Protein AF-A0A415ZQ39-F1 (afdb_monomer)

Solvent-accessible surface area (backbone atoms only — not comparable to full-atom values): 5178 Å² total; per-residue (Å²): 135,82,52,50,43,48,55,43,14,46,56,51,48,50,42,21,63,78,48,81,71,43,74,64,73,85,52,45,67,57,51,31,52,77,35,43,32,36,69,34,91,94,52,52,72,65,58,58,61,44,23,56,61,65,27,47,72,88,41,67,102,41,68,69,64,35,29,52,34,24,17,59,43,36,55,78,43,34,39,74,61,48,66,67,67,56,50,54,61,74,76,106

Foldseek 3Di:
DDALLLQLLVVQLVCCVVVVRDDDLVCVVVSCVVSQKDFDPPADSVLLSCLQVQLPVPFPPDSVSSSVSSSVSCVVTMDRNDPVVRVVVVVD

Structure (mmCIF, N/CA/C/O backbone):
data_AF-A0A415ZQ39-F1
#
_entry.id   AF-A0A415ZQ39-F1
#
loop_
_atom_site.group_PDB
_atom_site.id
_atom_site.type_symbol
_atom_site.label_atom_id
_atom_site.label_alt_id
_atom_site.label_comp_id
_atom_site.label_asym_id
_atom_site.label_entity_id
_atom_site.label_seq_id
_atom_site.pdbx_PDB_ins_code
_atom_site.Cartn_x
_atom_site.Cartn_y
_atom_site.Cartn_z
_atom_site.occupancy
_atom_site.B_iso_or_equiv
_atom_site.auth_seq_id
_atom_site.auth_comp_id
_atom_site.auth_asym_id
_atom_site.auth_atom_id
_atom_site.pdbx_PDB_model_num
ATOM 1 N N . MET A 1 1 ? -11.340 11.314 -12.382 1.00 62.25 1 MET A N 1
ATOM 2 C CA . MET A 1 1 ? -10.973 11.616 -10.983 1.00 62.25 1 MET A CA 1
ATOM 3 C C . MET A 1 1 ? -10.442 10.338 -10.358 1.00 62.25 1 MET A C 1
ATOM 5 O O . MET A 1 1 ? -11.049 9.307 -10.615 1.00 62.25 1 MET A O 1
ATOM 9 N N . ARG A 1 2 ? -9.312 10.379 -9.643 1.00 78.69 2 ARG A N 1
ATOM 10 C CA . ARG A 1 2 ? -8.660 9.170 -9.110 1.00 78.69 2 ARG A CA 1
ATOM 11 C C . ARG A 1 2 ? -9.227 8.765 -7.749 1.00 78.69 2 ARG A C 1
ATOM 13 O O . ARG A 1 2 ? -9.471 9.631 -6.911 1.00 78.69 2 ARG A O 1
ATOM 20 N N . LEU A 1 3 ? -9.415 7.467 -7.540 1.00 88.94 3 LEU A N 1
ATOM 21 C CA . LEU A 1 3 ? -9.788 6.856 -6.268 1.00 88.94 3 LEU A CA 1
ATOM 22 C C . LEU A 1 3 ? -8.670 7.052 -5.224 1.00 88.94 3 LEU A C 1
ATOM 24 O O . LEU A 1 3 ? -7.490 7.074 -5.583 1.00 88.94 3 LEU A O 1
ATOM 28 N N . PRO A 1 4 ? -9.002 7.120 -3.922 1.00 92.19 4 PRO A N 1
ATOM 29 C CA . PRO A 1 4 ? -8.031 7.114 -2.822 1.00 92.19 4 PRO A CA 1
ATOM 30 C C . PRO A 1 4 ? -6.902 6.080 -2.962 1.00 92.19 4 PRO A C 1
ATOM 32 O O . PRO A 1 4 ? -5.736 6.388 -2.720 1.00 92.19 4 PRO A O 1
ATOM 35 N N . GLN A 1 5 ? -7.238 4.863 -3.397 1.00 94.12 5 GLN A N 1
ATOM 36 C CA . GLN A 1 5 ? -6.297 3.765 -3.619 1.00 94.12 5 GLN A CA 1
ATOM 37 C C . GLN A 1 5 ? -5.341 4.037 -4.788 1.00 94.12 5 GLN A C 1
ATOM 39 O O . GLN A 1 5 ? -4.175 3.669 -4.700 1.00 94.12 5 GLN A O 1
ATOM 44 N N . GLU A 1 6 ? -5.802 4.700 -5.851 1.00 94.19 6 GLU A N 1
ATOM 45 C CA . GLU A 1 6 ? -4.967 5.070 -7.002 1.00 94.19 6 GLU A CA 1
ATOM 46 C C . GLU A 1 6 ? -3.978 6.178 -6.623 1.00 94.19 6 GLU A C 1
ATOM 48 O O . GLU A 1 6 ? -2.804 6.098 -6.969 1.00 94.19 6 GLU A O 1
ATOM 53 N N . ILE A 1 7 ? -4.418 7.171 -5.839 1.00 94.56 7 ILE A N 1
ATOM 54 C CA . ILE A 1 7 ? -3.539 8.231 -5.314 1.00 94.56 7 ILE A CA 1
ATOM 55 C C . ILE A 1 7 ? -2.463 7.620 -4.408 1.00 94.56 7 ILE A C 1
ATOM 57 O O . ILE A 1 7 ? -1.274 7.902 -4.548 1.00 94.56 7 ILE A O 1
ATOM 61 N N . PHE A 1 8 ? -2.869 6.727 -3.506 1.00 96.25 8 PHE A N 1
ATOM 62 C CA . PHE A 1 8 ? -1.940 6.028 -2.626 1.00 96.25 8 PHE A CA 1
ATOM 63 C C . PHE A 1 8 ? -0.966 5.127 -3.395 1.00 96.25 8 PHE A C 1
ATOM 65 O O . PHE A 1 8 ? 0.208 5.036 -3.032 1.00 96.25 8 PHE A O 1
ATOM 72 N N . ALA A 1 9 ? -1.428 4.486 -4.469 1.00 96.56 9 ALA A N 1
ATOM 73 C CA . ALA A 1 9 ? -0.587 3.661 -5.321 1.00 96.56 9 ALA A CA 1
ATOM 74 C C . ALA A 1 9 ? 0.512 4.470 -6.013 1.00 96.56 9 ALA A C 1
ATOM 76 O O . ALA A 1 9 ? 1.656 4.021 -6.060 1.00 96.56 9 ALA A O 1
ATOM 77 N N . GLU A 1 10 ? 0.196 5.675 -6.485 1.00 95.56 10 GLU A N 1
ATOM 78 C CA . GLU A 1 10 ? 1.188 6.590 -7.050 1.00 95.56 10 GLU A CA 1
ATOM 79 C C . GLU A 1 10 ? 2.216 7.035 -6.013 1.00 95.56 10 GLU A C 1
ATOM 81 O O . GLU A 1 10 ? 3.414 7.002 -6.293 1.00 95.56 10 GLU A O 1
ATOM 86 N N . GLU A 1 11 ? 1.780 7.388 -4.800 1.00 95.25 11 GLU A N 1
ATOM 87 C CA . GLU A 1 11 ? 2.702 7.759 -3.721 1.00 95.25 11 GLU A CA 1
ATOM 88 C C . GLU A 1 11 ? 3.635 6.606 -3.327 1.00 95.25 11 GLU A C 1
ATOM 90 O O . GLU A 1 11 ? 4.822 6.834 -3.071 1.00 95.25 11 GLU A O 1
ATOM 95 N N . LEU A 1 12 ? 3.113 5.375 -3.260 1.00 95.25 12 LEU A N 1
ATOM 96 C CA . LEU A 1 12 ? 3.903 4.183 -2.955 1.00 95.25 12 LEU A CA 1
ATOM 97 C C . LEU A 1 12 ? 4.878 3.841 -4.082 1.00 95.25 12 LEU A C 1
ATOM 99 O O . LEU A 1 12 ? 6.041 3.540 -3.806 1.00 95.25 12 LEU A O 1
ATOM 103 N N . TRP A 1 13 ? 4.420 3.892 -5.335 1.00 95.81 13 TRP A N 1
ATOM 104 C CA . TRP A 1 13 ? 5.257 3.637 -6.504 1.00 95.81 13 TRP A CA 1
ATOM 105 C C . TRP A 1 13 ? 6.393 4.656 -6.595 1.00 95.81 13 TRP A C 1
ATOM 107 O O . TRP A 1 13 ? 7.548 4.265 -6.743 1.00 95.81 13 TRP A O 1
ATOM 117 N N . ALA A 1 14 ? 6.088 5.947 -6.431 1.00 94.38 14 ALA A N 1
ATOM 118 C CA . ALA A 1 14 ? 7.083 7.011 -6.462 1.00 94.38 14 ALA A CA 1
ATOM 119 C C . ALA A 1 14 ? 8.116 6.848 -5.341 1.00 94.38 14 ALA A C 1
ATOM 121 O O . ALA A 1 14 ? 9.315 6.919 -5.597 1.00 94.38 14 ALA A O 1
ATOM 122 N N . GLU A 1 15 ? 7.681 6.580 -4.105 1.00 94.00 15 GLU A N 1
ATOM 123 C CA . GLU A 1 15 ? 8.604 6.349 -2.991 1.00 94.00 15 GLU A CA 1
ATOM 124 C C . GLU A 1 15 ? 9.523 5.155 -3.259 1.00 94.00 15 GLU A C 1
ATOM 126 O O . GLU A 1 15 ? 10.734 5.271 -3.095 1.00 94.00 15 GLU A O 1
ATOM 131 N N . TRP A 1 16 ? 8.964 4.033 -3.716 1.00 94.00 16 TRP A N 1
ATOM 132 C CA . TRP A 1 16 ? 9.745 2.855 -4.075 1.00 94.00 16 TRP A CA 1
ATOM 133 C C . TRP A 1 16 ? 10.750 3.157 -5.194 1.00 94.00 16 TRP A C 1
ATOM 135 O O . TRP A 1 16 ? 11.911 2.761 -5.094 1.00 94.00 16 TRP A O 1
ATOM 145 N N . PHE A 1 17 ? 10.332 3.894 -6.225 1.00 92.62 17 PHE A N 1
ATOM 146 C CA . PHE A 1 17 ? 11.165 4.245 -7.372 1.00 92.62 17 PHE A CA 1
ATOM 147 C C . PHE A 1 17 ? 12.326 5.172 -6.981 1.00 92.62 17 PHE A C 1
ATOM 149 O O . PHE A 1 17 ? 13.477 4.892 -7.309 1.00 92.62 17 PHE A O 1
ATOM 156 N N . PHE A 1 18 ? 12.051 6.245 -6.233 1.00 93.25 18 PHE A N 1
ATOM 157 C CA . PHE A 1 18 ? 13.068 7.222 -5.828 1.00 93.25 18 PHE A CA 1
ATOM 158 C C . PHE A 1 18 ? 13.988 6.723 -4.707 1.00 93.25 18 PHE A C 1
ATOM 160 O O . PHE A 1 18 ? 15.135 7.156 -4.624 1.00 93.25 18 PHE A O 1
ATOM 167 N N . ASN A 1 19 ? 13.524 5.792 -3.870 1.00 92.38 19 ASN A N 1
ATOM 168 C CA . ASN A 1 19 ? 14.307 5.238 -2.763 1.00 92.38 19 ASN A CA 1
ATOM 169 C C . ASN A 1 19 ? 14.922 3.868 -3.089 1.00 92.38 19 ASN A C 1
ATOM 171 O O . ASN A 1 19 ? 15.123 3.059 -2.179 1.00 92.38 19 ASN A O 1
ATOM 175 N N . TYR A 1 20 ? 15.198 3.585 -4.366 1.00 88.12 20 TYR A N 1
ATOM 176 C CA . TYR A 1 20 ? 15.888 2.366 -4.814 1.00 88.12 20 TYR A CA 1
ATOM 177 C C . TYR A 1 20 ? 15.273 1.071 -4.265 1.00 88.12 20 TYR A C 1
ATOM 179 O O . TYR A 1 20 ? 15.963 0.154 -3.821 1.00 88.12 20 TYR A O 1
ATOM 187 N N . GLY A 1 21 ? 13.947 1.006 -4.271 1.00 86.88 21 GLY A N 1
ATOM 188 C CA . GLY A 1 21 ? 13.192 -0.167 -3.870 1.00 86.88 21 GLY A CA 1
ATOM 189 C C . GLY A 1 21 ? 12.706 -0.175 -2.419 1.00 86.88 21 GLY A C 1
ATOM 190 O O . GLY A 1 21 ? 12.113 -1.165 -1.983 1.00 86.88 21 GLY A O 1
ATOM 191 N N . ASN A 1 22 ? 12.931 0.900 -1.657 1.00 88.38 22 ASN A N 1
ATOM 192 C CA . ASN A 1 22 ? 12.554 0.969 -0.247 1.00 88.38 22 ASN A CA 1
ATOM 193 C C . ASN A 1 22 ? 11.306 1.831 0.004 1.00 88.38 22 ASN A C 1
ATOM 195 O O . ASN A 1 22 ? 11.207 2.966 -0.448 1.00 88.38 22 ASN A O 1
ATOM 199 N N . VAL A 1 23 ? 10.388 1.313 0.821 1.00 90.75 23 VAL A N 1
ATOM 200 C CA . VAL A 1 23 ? 9.221 2.048 1.329 1.00 90.75 23 VAL A CA 1
ATOM 201 C C . VAL A 1 23 ? 9.329 2.162 2.846 1.00 90.75 23 VAL A C 1
ATOM 203 O O . VAL A 1 23 ? 9.441 1.156 3.564 1.00 90.75 23 VAL A O 1
ATOM 206 N N . CYS A 1 24 ? 9.293 3.391 3.357 1.00 90.94 24 CYS A N 1
ATOM 207 C CA . CYS A 1 24 ? 9.513 3.676 4.764 1.00 90.94 24 CYS A CA 1
ATOM 208 C C . CYS A 1 24 ? 8.264 3.364 5.597 1.00 90.94 24 CYS A C 1
ATOM 210 O O . CYS A 1 24 ? 7.275 4.090 5.589 1.00 90.94 24 CYS A O 1
ATOM 212 N N . LYS A 1 25 ? 8.326 2.311 6.423 1.00 91.62 25 LYS A N 1
ATOM 213 C CA . LYS A 1 25 ? 7.199 1.904 7.288 1.00 91.62 25 LYS A CA 1
ATOM 214 C C . LYS A 1 25 ? 6.695 3.032 8.196 1.00 91.62 25 LYS A C 1
ATOM 216 O O . LYS A 1 25 ? 5.506 3.091 8.490 1.00 91.62 25 LYS A O 1
ATOM 221 N N . LYS A 1 26 ? 7.598 3.909 8.650 1.00 92.81 26 LYS A N 1
ATOM 222 C CA . LYS A 1 26 ? 7.283 4.999 9.585 1.00 92.81 26 LYS A CA 1
ATOM 223 C C . LYS A 1 26 ? 6.395 6.076 8.955 1.00 92.81 26 LYS A C 1
ATOM 225 O O . LYS A 1 26 ? 5.626 6.689 9.679 1.00 92.81 26 LYS A O 1
ATOM 230 N N . THR A 1 27 ? 6.479 6.285 7.639 1.00 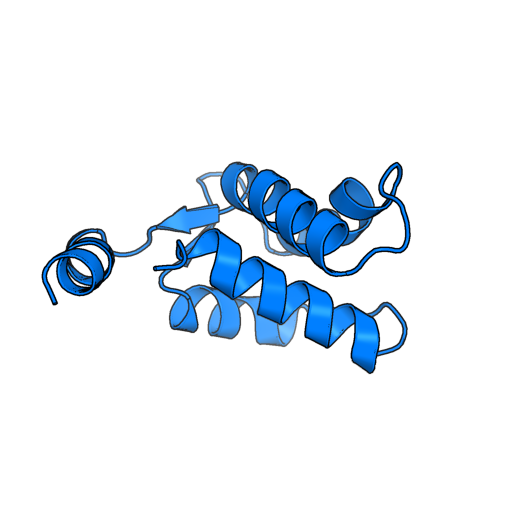92.81 27 THR A N 1
ATOM 231 C CA . THR A 1 27 ? 5.702 7.311 6.920 1.00 92.81 27 THR A CA 1
ATOM 232 C C . THR A 1 27 ? 4.363 6.780 6.401 1.00 92.81 27 THR A C 1
ATOM 234 O O . THR A 1 27 ? 3.477 7.568 6.073 1.00 92.81 27 THR A O 1
ATOM 237 N N . LEU A 1 28 ? 4.178 5.453 6.357 1.00 94.44 28 LEU A N 1
ATOM 238 C CA . LEU A 1 28 ? 2.955 4.815 5.856 1.00 94.44 28 LEU A CA 1
ATOM 239 C C . LEU A 1 28 ? 1.666 5.280 6.555 1.00 94.44 28 LEU A C 1
ATOM 241 O O . LEU A 1 28 ? 0.698 5.540 5.840 1.00 94.44 28 LEU A O 1
ATOM 245 N N . P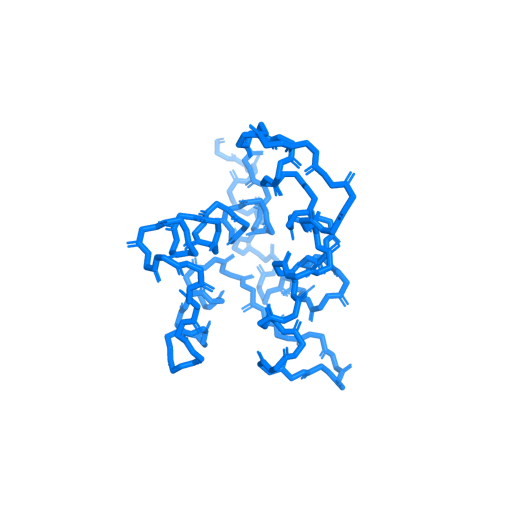RO A 1 29 ? 1.598 5.423 7.898 1.00 95.06 29 PRO A N 1
ATOM 246 C CA . PRO A 1 29 ? 0.382 5.910 8.552 1.00 95.06 29 PRO A CA 1
ATOM 247 C C . PRO A 1 29 ? -0.040 7.299 8.067 1.00 95.06 29 PRO A C 1
ATOM 249 O O . PRO A 1 29 ? -1.227 7.541 7.853 1.00 95.06 29 PRO A O 1
ATOM 252 N N . ASP A 1 30 ? 0.926 8.193 7.854 1.00 95.56 30 ASP A N 1
ATOM 253 C CA . ASP A 1 30 ? 0.653 9.553 7.393 1.00 95.56 30 ASP A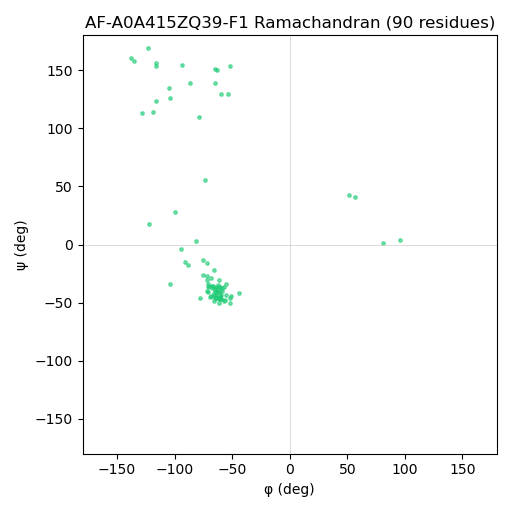 CA 1
ATOM 254 C C . ASP A 1 30 ? 0.209 9.570 5.929 1.00 95.56 30 ASP A C 1
ATOM 256 O O . ASP A 1 30 ? -0.736 10.279 5.591 1.00 95.56 30 ASP A O 1
ATOM 260 N N . LYS A 1 31 ? 0.829 8.749 5.071 1.00 95.31 31 LYS A N 1
ATOM 261 C CA . LYS A 1 31 ? 0.429 8.579 3.662 1.00 95.31 31 LYS A CA 1
ATOM 262 C C . LYS A 1 31 ? -1.001 8.063 3.535 1.00 95.31 31 LYS A C 1
ATOM 264 O O . LYS A 1 31 ? -1.803 8.639 2.805 1.00 95.31 31 LYS A O 1
ATOM 269 N N . LEU A 1 32 ? -1.351 7.038 4.318 1.00 94.94 32 LEU A N 1
ATOM 270 C CA . LEU A 1 32 ? -2.714 6.506 4.374 1.00 94.94 32 LEU A CA 1
ATOM 271 C C . LEU A 1 32 ? -3.714 7.603 4.756 1.00 94.94 32 LEU A C 1
ATOM 273 O O . LEU A 1 32 ? -4.703 7.794 4.056 1.00 94.94 32 LEU A O 1
ATOM 277 N N . ARG A 1 33 ? -3.430 8.382 5.808 1.00 93.81 33 ARG A N 1
ATOM 278 C CA . ARG A 1 33 ? -4.305 9.485 6.240 1.00 93.81 33 ARG A CA 1
ATOM 279 C C . ARG A 1 33 ? -4.480 10.553 5.161 1.00 93.81 33 ARG A C 1
ATOM 281 O O . ARG A 1 33 ? -5.611 10.953 4.909 1.00 93.81 33 ARG A O 1
ATOM 288 N N . ARG A 1 34 ? -3.395 10.988 4.508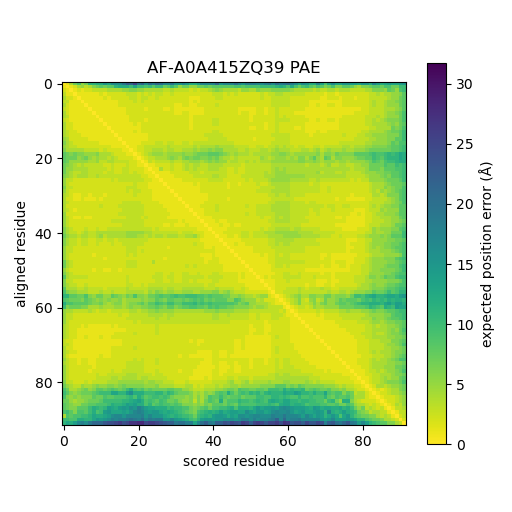 1.00 92.94 34 ARG A N 1
ATOM 289 C CA . ARG A 1 34 ? -3.444 11.983 3.415 1.00 92.94 34 ARG A CA 1
ATOM 290 C C . ARG A 1 34 ? -4.285 11.501 2.237 1.00 92.94 34 ARG A C 1
ATOM 292 O O . ARG A 1 34 ? -5.023 12.285 1.651 1.00 92.94 34 ARG A O 1
ATOM 299 N N . CYS A 1 35 ? -4.217 10.206 1.943 1.00 93.69 35 CYS A N 1
ATOM 300 C CA . CYS A 1 35 ? -5.019 9.576 0.902 1.00 93.69 35 CYS A CA 1
ATOM 301 C C . CYS A 1 35 ? -6.449 9.239 1.354 1.00 93.69 35 CYS A C 1
ATOM 303 O O . CYS A 1 35 ? -7.180 8.646 0.574 1.00 93.69 35 CYS A O 1
ATOM 305 N N . ASN A 1 36 ? -6.876 9.586 2.577 1.00 94.44 36 ASN A N 1
ATOM 306 C CA . ASN A 1 36 ? -8.169 9.182 3.148 1.00 94.44 36 ASN A CA 1
ATOM 307 C C . ASN A 1 36 ? -8.359 7.645 3.173 1.00 94.44 36 ASN A C 1
ATOM 309 O O . ASN A 1 36 ? -9.428 7.098 2.896 1.00 94.44 36 ASN A O 1
ATOM 313 N N . LEU A 1 37 ? -7.295 6.927 3.527 1.00 96.12 37 LEU A N 1
ATOM 314 C CA . LEU A 1 37 ? -7.264 5.478 3.684 1.00 96.12 37 LEU A CA 1
ATOM 315 C C . LEU A 1 37 ? -6.963 5.080 5.130 1.00 96.12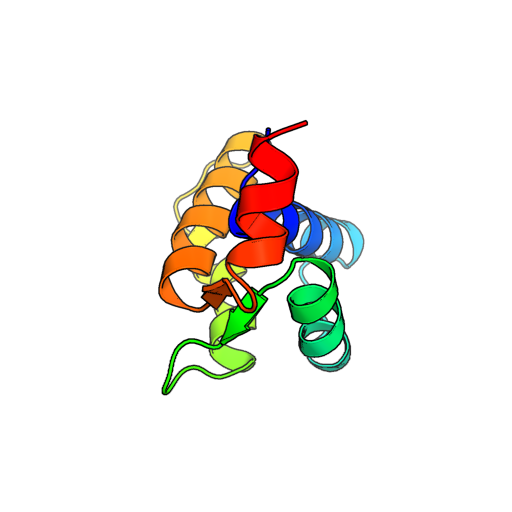 37 LEU A C 1
ATOM 317 O O . LEU A 1 37 ? -6.288 5.775 5.890 1.00 96.12 37 LEU A O 1
ATOM 321 N N . LYS A 1 38 ? -7.440 3.896 5.500 1.00 96.56 38 LYS A N 1
ATOM 322 C CA . LYS A 1 38 ? -7.072 3.182 6.725 1.00 96.56 38 LYS A CA 1
ATOM 323 C C . LYS A 1 38 ? -6.876 1.703 6.419 1.00 96.56 38 LYS A C 1
ATOM 325 O O . LYS A 1 38 ? -7.371 1.200 5.413 1.00 96.56 38 LYS A O 1
ATOM 330 N N . LEU A 1 39 ? -6.177 0.995 7.299 1.00 97.12 39 LEU A N 1
ATOM 331 C CA . LEU A 1 39 ? -6.014 -0.451 7.165 1.00 97.12 39 LEU A CA 1
ATOM 332 C C . LEU A 1 39 ? -7.365 -1.158 7.321 1.00 97.12 39 LEU A C 1
ATOM 334 O O . LEU A 1 39 ? -8.165 -0.828 8.202 1.00 97.12 39 LEU A O 1
ATOM 338 N N . ARG A 1 40 ? -7.603 -2.165 6.482 1.00 96.81 40 ARG A N 1
ATOM 339 C CA . ARG A 1 40 ? -8.705 -3.112 6.659 1.00 96.81 40 ARG A CA 1
ATOM 340 C C . ARG A 1 40 ? -8.496 -3.889 7.969 1.00 96.81 40 ARG A C 1
ATOM 342 O O . ARG A 1 40 ? -7.364 -4.113 8.398 1.00 96.81 40 ARG A O 1
ATOM 349 N N . LYS A 1 41 ? -9.581 -4.323 8.621 1.00 95.00 41 LYS A N 1
ATOM 350 C CA . LYS A 1 41 ? -9.510 -5.092 9.879 1.00 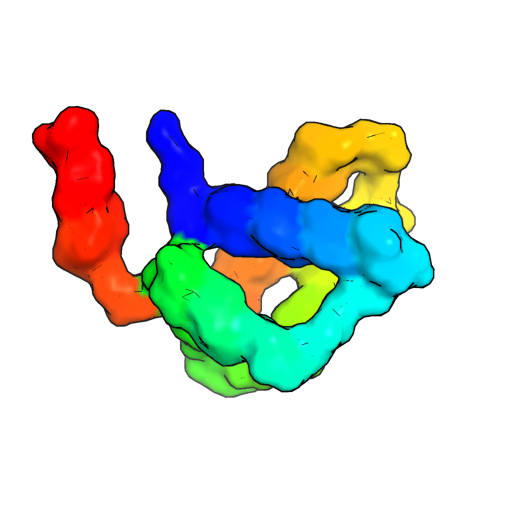95.00 41 LYS A CA 1
ATOM 351 C C . LYS A 1 41 ? -8.595 -6.316 9.716 1.00 95.00 41 LYS A C 1
ATOM 353 O O . LYS A 1 41 ? -8.764 -7.089 8.778 1.00 95.00 41 LYS A O 1
ATOM 358 N N . GLY A 1 42 ? -7.643 -6.479 10.637 1.00 95.75 42 GLY A N 1
ATOM 359 C CA . GLY A 1 42 ? -6.673 -7.582 10.627 1.00 95.75 42 GLY A CA 1
ATOM 360 C C . GLY A 1 42 ? -5.476 -7.391 9.688 1.00 95.75 42 GLY A C 1
ATOM 361 O O . GLY A 1 42 ? -4.633 -8.278 9.622 1.00 95.75 42 GLY A O 1
ATOM 362 N N . LYS A 1 43 ? -5.381 -6.261 8.975 1.00 97.31 43 LYS A N 1
ATOM 363 C CA . LYS A 1 43 ? -4.204 -5.894 8.178 1.00 97.31 43 LYS A CA 1
ATOM 364 C C . LYS A 1 43 ? -3.242 -5.022 8.970 1.00 97.31 43 LYS A C 1
ATOM 366 O O . LYS A 1 43 ? -3.632 -4.309 9.893 1.00 97.31 43 LYS A O 1
ATOM 371 N N . THR A 1 44 ? -1.977 -5.076 8.579 1.00 96.88 44 THR A N 1
ATOM 372 C CA . THR A 1 44 ? -0.863 -4.390 9.234 1.00 96.88 44 THR A CA 1
ATOM 373 C C . THR A 1 44 ? -0.131 -3.469 8.258 1.00 96.88 44 THR A C 1
ATOM 375 O O . THR A 1 44 ? -0.321 -3.531 7.045 1.00 96.88 44 THR A O 1
ATOM 378 N N . LEU A 1 45 ? 0.763 -2.620 8.770 1.00 95.75 45 LEU A N 1
ATOM 379 C CA . LEU A 1 45 ? 1.659 -1.840 7.908 1.00 95.75 45 LEU A CA 1
ATOM 380 C C . LEU A 1 45 ? 2.653 -2.726 7.138 1.00 95.75 45 LEU A C 1
ATOM 382 O O . LEU A 1 45 ? 3.172 -2.299 6.111 1.00 95.75 45 LEU A O 1
ATOM 386 N N . ASP A 1 46 ? 2.924 -3.946 7.608 1.00 94.88 46 ASP A N 1
ATOM 387 C CA . ASP A 1 46 ? 3.761 -4.891 6.866 1.00 94.88 46 ASP A CA 1
ATOM 388 C C . ASP A 1 46 ? 3.029 -5.416 5.627 1.00 94.88 46 ASP A C 1
ATOM 390 O O . ASP A 1 46 ? 3.635 -5.510 4.562 1.00 94.88 46 ASP A O 1
ATOM 394 N N . ASP A 1 47 ? 1.711 -5.634 5.710 1.00 96.25 47 ASP A N 1
ATOM 395 C CA . ASP A 1 47 ? 0.889 -5.944 4.533 1.00 96.25 47 ASP A CA 1
ATOM 396 C C . ASP A 1 47 ? 0.956 -4.830 3.484 1.00 96.25 47 ASP A C 1
ATOM 398 O O . ASP A 1 47 ? 1.008 -5.120 2.291 1.00 96.25 47 ASP A O 1
ATOM 402 N N . VAL A 1 48 ? 1.002 -3.567 3.923 1.00 94.94 48 VAL A N 1
ATOM 403 C CA . VAL A 1 48 ? 1.156 -2.410 3.029 1.00 94.94 48 VAL A CA 1
ATOM 404 C C . VAL A 1 48 ? 2.517 -2.423 2.337 1.00 94.94 48 VAL A C 1
ATOM 406 O O . VAL A 1 48 ? 2.590 -2.190 1.137 1.00 94.94 48 VAL A O 1
ATOM 409 N N . LYS A 1 49 ? 3.606 -2.756 3.041 1.00 93.25 49 LYS A N 1
ATOM 410 C CA . LYS A 1 49 ? 4.927 -2.893 2.398 1.00 93.25 49 LYS A CA 1
ATOM 411 C C . LYS A 1 49 ? 4.953 -4.003 1.348 1.00 93.25 49 LYS A C 1
ATOM 413 O O . LYS A 1 49 ? 5.639 -3.875 0.337 1.00 93.25 49 LYS A O 1
ATOM 418 N N . LEU A 1 50 ? 4.211 -5.085 1.583 1.00 94.88 50 LEU A N 1
ATOM 419 C CA . LEU A 1 50 ? 4.130 -6.212 0.658 1.00 94.88 50 LEU A CA 1
ATOM 420 C C . LEU A 1 50 ? 3.334 -5.898 -0.616 1.00 94.88 50 LEU A C 1
ATOM 422 O O . LEU A 1 50 ? 3.489 -6.640 -1.583 1.00 94.88 50 LEU A O 1
ATOM 426 N N . ILE A 1 51 ? 2.542 -4.816 -0.652 1.00 95.81 51 ILE A N 1
ATOM 427 C CA . ILE A 1 51 ? 1.803 -4.373 -1.849 1.00 95.81 51 ILE A CA 1
ATOM 428 C C . ILE A 1 51 ? 2.744 -4.266 -3.044 1.00 95.81 51 ILE A C 1
ATOM 430 O O . ILE A 1 51 ? 2.463 -4.852 -4.081 1.00 95.81 51 ILE A O 1
ATOM 434 N N . ILE A 1 52 ? 3.883 -3.583 -2.890 1.00 93.06 52 ILE A N 1
ATOM 435 C CA . ILE A 1 52 ? 4.833 -3.391 -3.991 1.00 93.06 52 ILE A CA 1
ATOM 436 C C . ILE A 1 52 ? 5.365 -4.736 -4.491 1.00 93.06 52 ILE A C 1
ATOM 438 O O . ILE A 1 52 ? 5.309 -5.022 -5.682 1.00 93.06 52 ILE A O 1
ATOM 442 N N . GLY A 1 53 ? 5.834 -5.596 -3.584 1.00 92.25 53 GLY A N 1
ATOM 443 C CA . GLY A 1 53 ? 6.365 -6.906 -3.964 1.00 92.25 53 GLY A CA 1
ATOM 444 C C . GLY A 1 53 ? 5.328 -7.784 -4.673 1.00 92.25 53 GLY A C 1
ATOM 445 O O . GLY A 1 53 ? 5.656 -8.445 -5.654 1.00 92.25 53 GLY A O 1
ATOM 446 N N . ARG A 1 54 ? 4.070 -7.763 -4.212 1.00 94.56 54 ARG A N 1
ATOM 447 C CA . ARG A 1 54 ? 2.958 -8.504 -4.829 1.00 94.56 54 ARG A CA 1
ATOM 448 C C . ARG A 1 54 ? 2.575 -7.926 -6.189 1.00 94.56 54 ARG A C 1
ATOM 450 O O . ARG A 1 54 ? 2.427 -8.684 -7.139 1.00 94.56 54 ARG A O 1
ATOM 457 N N . ALA A 1 55 ? 2.466 -6.605 -6.284 1.00 94.38 55 ALA A N 1
ATOM 458 C CA . ALA A 1 55 ? 2.074 -5.911 -7.502 1.00 94.38 55 ALA A CA 1
ATOM 459 C C . ALA A 1 55 ? 3.132 -6.020 -8.605 1.00 94.38 55 ALA A C 1
ATOM 461 O O . ALA A 1 55 ? 2.778 -6.145 -9.772 1.00 94.38 55 ALA A O 1
ATOM 462 N N . LEU A 1 56 ? 4.424 -5.982 -8.268 1.00 91.56 56 LEU A N 1
ATOM 463 C CA . LEU A 1 56 ? 5.499 -5.935 -9.262 1.00 91.56 56 LEU A CA 1
ATOM 464 C C . LEU A 1 56 ? 5.977 -7.310 -9.745 1.00 91.56 56 LEU A C 1
ATOM 466 O O . LEU A 1 56 ? 6.609 -7.368 -10.795 1.00 91.56 56 LEU A O 1
ATOM 470 N N . LYS A 1 57 ? 5.674 -8.400 -9.024 1.00 88.81 57 LYS A N 1
ATOM 471 C CA . LYS A 1 57 ? 6.197 -9.751 -9.307 1.00 88.81 57 LYS A CA 1
ATOM 472 C C . LYS A 1 57 ? 6.023 -10.189 -10.767 1.00 88.81 57 LYS A C 1
ATOM 474 O O . LYS A 1 57 ? 6.967 -10.711 -11.348 1.00 88.81 57 LYS A O 1
ATOM 479 N N . ASP A 1 58 ? 4.848 -9.944 -11.342 1.00 84.38 58 ASP A N 1
ATOM 480 C CA . ASP A 1 58 ? 4.484 -10.371 -12.701 1.00 84.38 58 ASP A CA 1
ATOM 481 C C . ASP A 1 58 ? 4.096 -9.178 -13.598 1.00 84.38 58 ASP A C 1
ATOM 483 O O . ASP A 1 58 ? 3.447 -9.335 -14.635 1.00 84.38 58 ASP A O 1
ATOM 487 N N . THR A 1 59 ? 4.476 -7.960 -13.197 1.00 87.06 59 THR A N 1
ATOM 488 C CA . THR A 1 59 ? 4.082 -6.733 -13.896 1.00 87.06 59 THR A CA 1
ATOM 489 C C . THR A 1 59 ? 5.243 -6.184 -14.716 1.00 87.06 59 THR A C 1
ATOM 491 O O . THR A 1 59 ? 6.314 -5.930 -14.161 1.00 87.06 59 THR A O 1
ATOM 494 N N . PRO A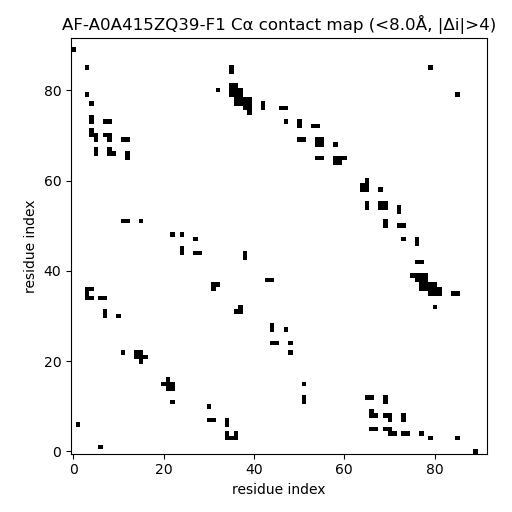 1 60 ? 5.051 -5.949 -16.029 1.00 83.44 60 PRO A N 1
ATOM 495 C CA . PRO A 1 60 ? 6.058 -5.311 -16.868 1.00 83.44 60 PRO A CA 1
ATOM 496 C C . PRO A 1 60 ? 6.556 -3.992 -16.268 1.00 83.44 60 PRO A C 1
ATOM 498 O O . PRO A 1 60 ? 5.809 -3.307 -15.568 1.00 83.44 60 PRO A O 1
ATOM 501 N N . CYS A 1 61 ? 7.788 -3.595 -16.599 1.00 85.94 61 CYS A N 1
ATOM 502 C CA . CYS A 1 61 ? 8.396 -2.335 -16.151 1.00 85.94 61 CYS A CA 1
ATOM 503 C C . CYS A 1 61 ? 7.797 -1.108 -16.872 1.00 85.94 61 CYS A C 1
ATOM 505 O O . CYS A 1 61 ? 8.483 -0.343 -17.543 1.00 85.94 61 CYS A O 1
ATOM 507 N N . ILE A 1 62 ? 6.476 -0.963 -16.788 1.00 93.19 62 ILE A N 1
ATOM 508 C CA . ILE A 1 62 ? 5.688 0.139 -17.326 1.00 93.19 62 ILE A CA 1
ATOM 509 C C . ILE A 1 62 ? 5.006 0.796 -16.132 1.00 93.19 62 ILE A C 1
ATOM 511 O O . ILE A 1 62 ? 4.146 0.179 -15.501 1.00 93.19 62 ILE A O 1
ATOM 515 N N . ALA A 1 63 ? 5.377 2.043 -15.841 1.00 91.19 63 ALA A N 1
ATOM 516 C CA . ALA A 1 63 ? 4.948 2.757 -14.639 1.00 91.19 63 ALA A CA 1
ATOM 517 C C . ALA A 1 63 ? 3.423 2.745 -14.443 1.00 91.19 63 ALA A C 1
ATOM 519 O O . ALA A 1 63 ? 2.953 2.410 -13.362 1.00 91.19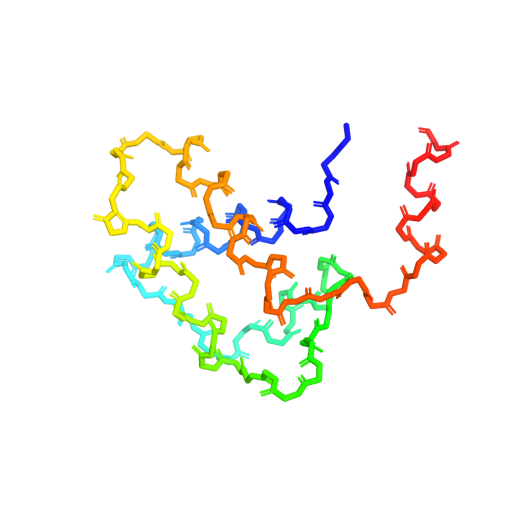 63 ALA A O 1
ATOM 520 N N . SER A 1 64 ? 2.642 3.019 -15.495 1.00 92.69 64 SER A N 1
ATOM 521 C CA . SER A 1 64 ? 1.174 3.020 -15.406 1.00 92.69 64 SER A CA 1
ATOM 522 C C . SER A 1 64 ? 0.608 1.663 -14.982 1.00 92.69 64 SER A C 1
ATOM 524 O O . SER A 1 64 ? -0.175 1.597 -14.041 1.00 92.69 64 SER A O 1
ATOM 526 N N . LYS A 1 65 ? 1.075 0.568 -15.594 1.00 94.19 65 LYS A N 1
ATOM 527 C CA . LYS A 1 65 ? 0.652 -0.795 -15.232 1.00 94.19 65 LYS A CA 1
ATOM 528 C C . LYS A 1 65 ? 1.071 -1.168 -13.812 1.00 94.19 65 LYS A C 1
ATOM 530 O O . LYS A 1 65 ? 0.337 -1.854 -13.112 1.00 94.19 65 LYS A O 1
ATOM 535 N N . GLN A 1 66 ? 2.251 -0.732 -13.378 1.00 94.88 66 GLN A N 1
ATOM 536 C CA . GLN A 1 66 ? 2.720 -0.963 -12.013 1.00 94.88 66 GLN A CA 1
ATOM 537 C C . GLN A 1 66 ? 1.842 -0.235 -10.994 1.00 94.88 66 GLN A C 1
ATOM 539 O O . GLN A 1 66 ? 1.424 -0.846 -10.016 1.00 94.88 66 GLN A O 1
ATOM 544 N N . ILE A 1 67 ? 1.513 1.033 -11.247 1.00 95.81 67 ILE A N 1
ATOM 545 C CA . ILE A 1 67 ? 0.625 1.835 -10.397 1.00 95.81 67 ILE A CA 1
ATOM 546 C C . ILE A 1 67 ? -0.772 1.203 -10.317 1.00 95.81 67 ILE A C 1
ATOM 548 O O . ILE A 1 67 ? -1.293 1.044 -9.217 1.00 95.81 67 ILE A O 1
ATOM 552 N N . GLU A 1 68 ? -1.348 0.768 -11.442 1.00 95.56 68 GLU A N 1
ATOM 553 C CA . GLU A 1 68 ? -2.642 0.065 -11.469 1.00 95.56 68 GLU A CA 1
ATOM 554 C C . GLU A 1 68 ? -2.627 -1.184 -10.574 1.00 95.56 68 GLU A C 1
ATOM 556 O O . GLU A 1 68 ? -3.497 -1.364 -9.723 1.00 95.56 68 GLU A O 1
ATOM 561 N N . ARG A 1 69 ? -1.586 -2.017 -10.684 1.00 96.62 69 ARG A N 1
ATOM 562 C CA . ARG A 1 69 ? -1.444 -3.228 -9.857 1.00 96.62 69 ARG A CA 1
ATOM 563 C C . ARG A 1 69 ? -1.225 -2.922 -8.381 1.00 96.62 69 ARG A C 1
ATOM 565 O O . ARG A 1 69 ? -1.727 -3.642 -7.521 1.00 96.62 69 ARG A O 1
ATOM 572 N N . ILE A 1 70 ? -0.502 -1.849 -8.072 1.00 96.62 70 ILE A N 1
ATOM 573 C CA . ILE A 1 70 ? -0.338 -1.373 -6.696 1.00 96.62 70 ILE A CA 1
ATOM 574 C C . ILE A 1 70 ? -1.691 -0.918 -6.138 1.00 96.62 70 ILE A C 1
ATOM 576 O O . ILE A 1 70 ? -1.985 -1.225 -4.986 1.00 96.62 70 ILE A O 1
ATOM 580 N N . ALA A 1 71 ? -2.534 -0.254 -6.935 1.00 96.81 71 ALA A N 1
ATOM 581 C CA . ALA A 1 71 ? -3.875 0.155 -6.517 1.00 96.81 71 ALA A CA 1
ATOM 582 C C . ALA A 1 71 ? -4.784 -1.057 -6.239 1.00 96.81 71 ALA A C 1
ATOM 584 O O . ALA A 1 71 ? -5.456 -1.091 -5.207 1.00 96.81 71 ALA A O 1
ATOM 585 N N . GLU A 1 72 ? -4.751 -2.083 -7.097 1.00 96.06 72 GLU A N 1
ATOM 586 C CA . GLU A 1 72 ? -5.488 -3.342 -6.894 1.00 96.06 72 GLU A CA 1
ATOM 587 C C . GLU A 1 72 ? -5.061 -4.071 -5.608 1.00 96.06 72 GLU A C 1
ATOM 589 O O . GLU A 1 72 ? -5.895 -4.575 -4.851 1.00 96.06 72 GLU A O 1
ATOM 594 N N . GLU A 1 73 ? -3.758 -4.136 -5.331 1.00 96.94 73 GLU A N 1
ATOM 595 C CA . GLU A 1 73 ? -3.237 -4.724 -4.095 1.00 96.94 73 GLU A CA 1
ATOM 596 C C . GLU A 1 73 ? -3.545 -3.850 -2.869 1.00 96.94 73 GLU A C 1
ATOM 598 O O . GLU A 1 73 ? -3.865 -4.372 -1.796 1.00 96.94 73 GLU A O 1
ATOM 603 N N . ALA A 1 74 ? -3.514 -2.523 -3.018 1.00 96.69 74 ALA A N 1
ATOM 604 C CA . ALA A 1 74 ? -3.892 -1.590 -1.966 1.00 96.69 74 ALA A CA 1
ATOM 605 C C . ALA A 1 74 ? -5.363 -1.737 -1.572 1.00 96.69 74 ALA A C 1
ATOM 607 O O . ALA A 1 74 ? -5.653 -1.717 -0.379 1.00 96.69 74 ALA A O 1
ATOM 608 N N . ASP A 1 75 ? -6.279 -1.972 -2.512 1.00 96.12 75 ASP A N 1
ATOM 609 C CA . ASP A 1 75 ? -7.701 -2.176 -2.207 1.00 96.12 75 ASP A CA 1
ATOM 610 C C . ASP A 1 75 ? -7.958 -3.409 -1.313 1.00 96.12 75 ASP A C 1
ATOM 612 O O . ASP A 1 75 ? -8.843 -3.422 -0.452 1.00 96.12 75 ASP A O 1
ATOM 616 N N . LYS A 1 76 ? -7.110 -4.441 -1.418 1.00 96.56 76 LYS A N 1
ATOM 617 C CA . LYS A 1 76 ? -7.176 -5.641 -0.561 1.00 96.56 76 LYS A CA 1
ATOM 618 C C . LYS A 1 76 ? -6.730 -5.366 0.879 1.00 96.56 76 LYS A C 1
ATOM 620 O O . LYS A 1 76 ? -7.142 -6.076 1.803 1.00 96.56 76 LYS A O 1
ATOM 625 N N . VAL A 1 77 ? -5.862 -4.374 1.080 1.00 97.12 77 VAL A N 1
ATOM 626 C CA . VAL A 1 77 ? -5.201 -4.081 2.365 1.00 97.12 77 VAL A CA 1
ATOM 627 C C . VAL A 1 77 ? -5.817 -2.871 3.068 1.00 97.12 77 VAL A C 1
ATOM 629 O O . VAL A 1 77 ? -5.913 -2.851 4.297 1.00 97.12 77 VAL A O 1
ATOM 632 N N . CYS A 1 78 ? -6.271 -1.890 2.301 1.00 96.56 78 CYS A N 1
ATOM 633 C CA . CYS A 1 78 ? -6.749 -0.596 2.755 1.00 96.56 78 CYS A CA 1
ATOM 634 C C . CYS A 1 78 ? -8.232 -0.421 2.413 1.00 96.56 78 CYS A C 1
ATOM 636 O O . CYS A 1 78 ? -8.764 -1.052 1.508 1.00 96.56 78 CYS A O 1
ATOM 638 N N . ILE A 1 79 ? -8.909 0.440 3.161 1.00 95.56 79 ILE A N 1
ATOM 639 C CA . ILE A 1 79 ? -10.284 0.871 2.900 1.00 95.56 79 ILE A CA 1
ATOM 640 C C . ILE A 1 79 ? -10.369 2.384 3.070 1.00 95.56 79 ILE A C 1
ATOM 642 O O . ILE A 1 79 ? -9.564 2.975 3.796 1.00 95.56 79 ILE A O 1
ATOM 646 N N . ILE A 1 80 ? -11.370 3.002 2.449 1.00 94.44 80 ILE A N 1
ATOM 647 C CA . ILE A 1 80 ? -11.645 4.430 2.618 1.00 94.44 80 ILE A CA 1
ATOM 648 C C . ILE A 1 80 ? -11.932 4.721 4.097 1.00 94.44 80 ILE A C 1
ATOM 650 O O . ILE A 1 80 ? -12.705 4.020 4.762 1.00 94.44 80 ILE A O 1
ATOM 654 N N . ALA A 1 81 ? -11.250 5.730 4.639 1.00 92.06 81 ALA A N 1
ATOM 655 C CA . ALA A 1 81 ? -11.369 6.084 6.045 1.00 92.06 81 ALA A CA 1
ATOM 656 C C . ALA A 1 81 ? -12.656 6.868 6.317 1.00 92.06 81 ALA A C 1
ATOM 658 O O . ALA A 1 81 ? -13.376 6.503 7.254 1.00 92.06 81 ALA A O 1
ATOM 659 N N . ASN A 1 82 ? -12.948 7.867 5.479 1.00 90.25 82 ASN A N 1
ATOM 660 C CA . ASN A 1 82 ? -14.132 8.716 5.520 1.00 90.25 82 ASN A CA 1
ATOM 661 C C . ASN A 1 82 ? -14.830 8.757 4.146 1.00 90.25 82 ASN A C 1
ATOM 663 O O . ASN A 1 82 ? -14.298 9.303 3.179 1.00 90.25 82 ASN A O 1
ATOM 667 N N . TRP A 1 83 ? -16.041 8.201 4.073 1.00 83.06 83 TRP A N 1
ATOM 668 C CA . TRP A 1 83 ? -16.837 8.165 2.844 1.00 83.06 83 TRP A CA 1
ATOM 669 C C . TRP A 1 83 ? -17.403 9.527 2.439 1.00 83.06 83 TRP A C 1
ATOM 671 O O . TRP A 1 83 ? -17.537 9.776 1.246 1.00 83.06 83 TRP A O 1
ATOM 681 N N . GLU A 1 84 ? -17.699 10.418 3.387 1.00 80.25 84 GLU A N 1
ATOM 682 C CA . GLU A 1 84 ? -18.216 11.757 3.077 1.00 80.25 84 GLU A CA 1
ATOM 683 C C . GLU A 1 84 ? -17.159 12.594 2.356 1.00 80.25 84 GLU A C 1
ATOM 685 O O . GLU A 1 84 ? -17.454 13.192 1.325 1.00 80.25 84 GLU A O 1
ATOM 690 N N . ASP A 1 85 ? -15.910 12.553 2.834 1.00 78.44 85 ASP A N 1
ATOM 691 C CA . ASP A 1 85 ? -14.770 13.208 2.178 1.00 78.44 85 ASP A CA 1
ATOM 692 C C . ASP A 1 85 ? -14.485 12.606 0.792 1.00 78.44 85 ASP A C 1
ATOM 694 O O . ASP A 1 85 ? -14.239 13.327 -0.176 1.00 78.44 85 ASP A O 1
ATOM 698 N N . ALA A 1 86 ? -14.578 11.279 0.664 1.00 75.12 86 ALA A N 1
ATOM 699 C CA . ALA A 1 86 ? -14.393 10.616 -0.621 1.00 75.12 86 ALA A CA 1
ATOM 700 C C . ALA A 1 86 ? -15.480 11.025 -1.631 1.00 75.12 86 ALA A C 1
ATOM 702 O O . ALA A 1 86 ? -15.150 11.376 -2.759 1.00 75.12 86 ALA A O 1
ATOM 703 N N . VAL A 1 87 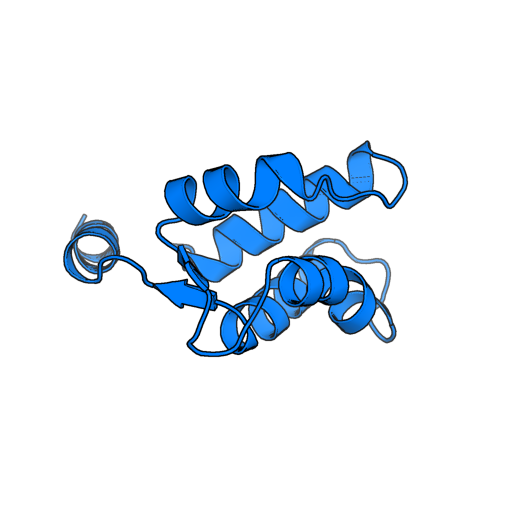? -16.758 11.032 -1.230 1.00 73.50 87 VAL A N 1
ATOM 704 C CA . VAL A 1 87 ? -17.898 11.406 -2.089 1.00 73.50 87 VAL A CA 1
ATOM 705 C C . VAL A 1 87 ? -17.926 12.903 -2.396 1.00 73.50 87 VAL A C 1
ATOM 707 O O . VAL A 1 87 ? -18.308 13.275 -3.503 1.00 73.50 87 VAL A O 1
ATOM 710 N N . ALA A 1 88 ? -17.505 13.766 -1.466 1.00 75.00 88 ALA A N 1
ATOM 711 C CA . ALA A 1 88 ? -17.421 15.210 -1.692 1.00 75.00 88 ALA A CA 1
ATOM 712 C C . ALA A 1 88 ? -16.525 15.545 -2.891 1.00 75.00 88 ALA A C 1
ATOM 714 O O . ALA A 1 88 ? -16.873 16.416 -3.684 1.00 75.00 88 ALA A O 1
ATOM 715 N N . LYS A 1 89 ? -15.434 14.792 -3.083 1.00 67.81 89 LYS A N 1
ATOM 716 C CA . LYS A 1 89 ? -14.571 14.931 -4.261 1.00 67.81 89 LYS A CA 1
ATOM 717 C C . LYS A 1 89 ? -15.326 14.627 -5.564 1.00 67.81 89 LYS A C 1
ATOM 719 O O . LYS A 1 89 ? -15.141 15.346 -6.527 1.00 67.81 89 LYS A O 1
ATOM 724 N N . TYR A 1 90 ? -16.249 13.664 -5.593 1.00 64.94 90 TYR A N 1
ATOM 725 C CA . TYR A 1 90 ? -17.023 13.324 -6.804 1.00 64.94 90 TYR A CA 1
ATOM 726 C C . TYR A 1 90 ? -18.139 14.311 -7.171 1.00 64.94 90 TYR A C 1
ATOM 728 O O . TYR A 1 90 ? -18.695 14.207 -8.262 1.00 64.94 90 TYR A O 1
ATOM 736 N N . LYS A 1 91 ? -18.516 15.220 -6.267 1.00 58.84 91 LYS A N 1
ATOM 737 C CA . LYS A 1 91 ? -19.601 16.190 -6.492 1.00 58.84 91 LYS A CA 1
ATOM 738 C C . LYS A 1 91 ? -19.114 17.547 -7.019 1.00 58.84 91 LYS A C 1
ATOM 740 O O . LYS A 1 91 ? -19.959 18.409 -7.253 1.00 58.84 91 LYS A O 1
ATOM 745 N N . GLY A 1 92 ? -17.800 17.739 -7.144 1.00 52.88 92 GLY A N 1
ATOM 746 C CA . GLY A 1 92 ? -17.162 18.974 -7.613 1.00 52.88 92 GLY A CA 1
ATOM 747 C C . GLY A 1 92 ? -16.731 18.918 -9.068 1.00 52.88 92 GLY A C 1
ATOM 748 O O . GLY A 1 92 ? -16.334 17.822 -9.522 1.00 52.88 92 GLY A O 1
#

Radius of gyration: 12.75 Å; Cα contacts (8 Å, |Δi|>4): 103; chains: 1; bounding box: 36×29×28 Å

pLDDT: mean 90.77, std 8.83, range [52.88, 97.31]

Sequence (92 aa):
MRLPQEIFAEELWAEWFFNYGNVCKKTLPDKLRRCNLKLRKGKTLDDVKLIIGRALKDTPCIASKQIERIAEEADKVCIIANWEDAVAKYKG

Secondary structure (DSSP, 8-state):
---HHHHHHHHHHHHHHHTTT---TTTHHHHHHHTTEEEPTT--HHHHHHHHHHHHTT--S-HHHHHHHHHHHHHHHEEES-HHHHHHHHT-

Mean predicted aligned error: 3.96 Å